Protein AF-X6F6E2-F1 (afdb_monomer)

Mean predicted aligned error: 8.82 Å

pLDDT: mean 72.0, std 16.29, range [32.31, 88.19]

Sequence (76 aa):
MNLQTTTAISSVAEARAAMNGEWKNKNLHSYRQALRLLEEAQAGTCRQSVAFAAFVKAARDQDMVGQISRVRRSSA

Secondary structure (DSSP, 8-state):
----------SHHHHHHHHHS--S-TT-HHHHHHHHHHHHHHTTSS-HHHHHHHHHHHHHHTT-GGGSTT------

Radius of gyration: 12.0 Å; Cα contacts (8 Å, |Δi|>4): 77; chains: 1; bounding box: 34×25×27 Å

Structure (mmCIF, N/CA/C/O backbone):
data_AF-X6F6E2-F1
#
_entry.id   AF-X6F6E2-F1
#
loop_
_atom_site.group_PDB
_atom_site.id
_atom_site.type_symbol
_atom_site.label_atom_id
_atom_site.label_alt_id
_atom_site.label_comp_id
_atom_site.label_asym_id
_atom_site.label_entity_id
_atom_site.label_seq_id
_atom_site.pdbx_PDB_ins_code
_atom_site.Cartn_x
_atom_site.Cartn_y
_atom_site.Cartn_z
_atom_site.occupancy
_atom_site.B_iso_or_equiv
_atom_site.auth_seq_id
_atom_site.auth_comp_id
_atom_site.auth_asym_id
_atom_site.auth_atom_id
_atom_site.pdbx_PDB_model_num
ATOM 1 N N . MET A 1 1 ? 27.324 -10.922 -3.165 1.00 32.31 1 MET A N 1
ATOM 2 C CA . MET A 1 1 ? 26.398 -11.172 -2.040 1.00 32.31 1 MET A CA 1
ATOM 3 C C . MET A 1 1 ? 25.034 -10.625 -2.449 1.00 32.31 1 MET A C 1
ATOM 5 O O . MET A 1 1 ? 24.786 -9.445 -2.265 1.00 32.31 1 MET A O 1
ATOM 9 N N . ASN A 1 2 ? 24.196 -11.435 -3.103 1.00 36.28 2 ASN A N 1
ATOM 10 C CA . ASN A 1 2 ? 22.859 -11.005 -3.528 1.00 36.28 2 ASN A CA 1
ATOM 11 C C . ASN A 1 2 ? 21.889 -11.257 -2.376 1.00 36.28 2 ASN A C 1
ATOM 13 O O . ASN A 1 2 ? 21.305 -12.332 -2.262 1.00 36.28 2 ASN A O 1
ATOM 17 N N . LEU A 1 3 ? 21.799 -10.278 -1.477 1.00 36.50 3 LEU A N 1
ATOM 18 C CA . LEU A 1 3 ? 20.797 -10.244 -0.423 1.00 36.50 3 LEU A CA 1
ATOM 19 C C . LEU A 1 3 ? 19.429 -10.138 -1.100 1.00 36.50 3 LEU A C 1
ATOM 21 O O . LEU A 1 3 ? 19.031 -9.071 -1.556 1.00 36.50 3 LEU A O 1
ATOM 25 N N . GLN A 1 4 ? 18.715 -11.257 -1.196 1.00 40.75 4 GLN A N 1
ATOM 26 C CA . GLN A 1 4 ? 17.272 -11.244 -1.398 1.00 40.75 4 GLN A CA 1
ATOM 27 C C . GLN A 1 4 ? 16.672 -10.538 -0.177 1.00 40.75 4 GLN A C 1
ATOM 29 O O . GLN A 1 4 ? 16.410 -11.176 0.844 1.00 40.75 4 GLN A O 1
ATOM 34 N N . THR A 1 5 ? 16.542 -9.209 -0.256 1.00 44.78 5 THR A N 1
ATOM 35 C CA . THR A 1 5 ? 15.971 -8.318 0.762 1.00 44.78 5 THR A CA 1
ATOM 36 C C . THR A 1 5 ? 14.498 -8.660 0.944 1.00 44.78 5 THR A C 1
ATOM 38 O O . THR A 1 5 ? 13.605 -7.979 0.450 1.00 44.78 5 THR A O 1
ATOM 41 N N . THR A 1 6 ? 14.245 -9.785 1.602 1.00 51.88 6 THR A N 1
ATOM 42 C CA . THR A 1 6 ? 12.913 -10.250 1.955 1.00 51.88 6 THR A CA 1
ATOM 43 C C . THR A 1 6 ? 12.496 -9.438 3.169 1.00 51.88 6 THR A C 1
ATOM 45 O O . THR A 1 6 ? 12.771 -9.818 4.307 1.00 51.88 6 THR A O 1
ATOM 48 N N . THR A 1 7 ? 11.906 -8.267 2.942 1.00 57.19 7 THR A N 1
ATOM 49 C CA . THR A 1 7 ? 11.377 -7.428 4.017 1.00 57.19 7 THR A CA 1
ATOM 50 C C . THR A 1 7 ? 10.157 -8.127 4.606 1.00 57.19 7 THR A C 1
ATOM 52 O O . THR A 1 7 ? 9.073 -8.155 4.024 1.00 57.19 7 THR A O 1
ATOM 55 N N . ALA A 1 8 ? 10.343 -8.764 5.763 1.00 58.72 8 ALA A N 1
ATOM 56 C CA . ALA A 1 8 ? 9.258 -9.339 6.544 1.00 58.72 8 ALA A CA 1
ATOM 57 C C . ALA A 1 8 ? 8.474 -8.205 7.217 1.00 58.72 8 ALA A C 1
ATOM 59 O O . ALA A 1 8 ? 8.698 -7.888 8.379 1.00 58.72 8 ALA A O 1
ATOM 60 N N . ILE A 1 9 ? 7.572 -7.590 6.457 1.00 66.88 9 ILE A N 1
ATOM 61 C CA . ILE A 1 9 ? 6.743 -6.484 6.920 1.00 66.88 9 ILE A CA 1
ATOM 62 C C . ILE A 1 9 ? 5.814 -6.977 8.035 1.00 66.88 9 ILE A C 1
ATOM 64 O O . ILE A 1 9 ? 4.859 -7.712 7.774 1.00 66.88 9 ILE A O 1
ATOM 68 N N . SER A 1 10 ? 6.083 -6.565 9.273 1.00 69.56 10 SER A N 1
ATOM 69 C CA . SER A 1 10 ? 5.260 -6.927 10.436 1.00 69.56 10 SER A CA 1
ATOM 70 C C . SER A 1 10 ? 4.358 -5.779 10.893 1.00 69.56 10 SER A C 1
ATOM 72 O O . SER A 1 10 ? 3.511 -5.966 11.761 1.00 69.56 10 SER A O 1
ATOM 74 N N . SER A 1 11 ? 4.523 -4.586 10.314 1.00 75.19 11 SER A N 1
ATOM 75 C CA . SER A 1 11 ? 3.768 -3.379 10.661 1.00 75.19 11 SER A CA 1
ATOM 76 C C . SER A 1 11 ? 3.478 -2.500 9.443 1.00 75.19 11 SER A C 1
ATOM 78 O O . SER A 1 11 ? 4.221 -2.496 8.463 1.00 75.19 11 SER A O 1
ATOM 80 N N . VAL A 1 12 ? 2.420 -1.689 9.532 1.00 80.81 12 VAL A N 1
ATOM 81 C CA . VAL A 1 12 ? 2.041 -0.706 8.497 1.00 80.81 12 VAL A CA 1
ATOM 82 C C . VAL A 1 12 ? 3.168 0.298 8.223 1.00 80.81 12 VAL A C 1
ATOM 84 O O . VAL A 1 12 ? 3.424 0.626 7.069 1.00 80.81 12 VAL A O 1
ATOM 87 N N . ALA A 1 13 ? 3.892 0.729 9.260 1.00 80.94 13 ALA A N 1
ATOM 88 C CA . ALA A 1 13 ? 5.038 1.627 9.114 1.00 80.94 13 ALA A CA 1
ATOM 89 C C . ALA A 1 13 ? 6.157 1.014 8.250 1.00 80.94 13 ALA A C 1
ATOM 91 O O . ALA A 1 13 ? 6.704 1.686 7.376 1.00 80.94 13 ALA A O 1
ATOM 92 N N . GLU A 1 14 ? 6.453 -0.279 8.432 1.00 78.75 14 GLU A N 1
ATOM 93 C CA . GLU A 1 14 ? 7.407 -1.000 7.583 1.00 78.75 14 GLU A CA 1
ATOM 94 C C . GLU A 1 14 ? 6.886 -1.139 6.150 1.00 78.75 14 GLU A C 1
ATOM 96 O O . GLU A 1 14 ? 7.642 -0.937 5.204 1.00 78.75 14 GLU A O 1
ATOM 101 N N . ALA A 1 15 ? 5.591 -1.425 5.969 1.00 79.50 15 ALA A N 1
ATOM 102 C CA . ALA A 1 15 ? 4.970 -1.520 4.646 1.00 79.50 15 ALA A CA 1
ATOM 103 C C . ALA A 1 15 ? 5.093 -0.192 3.886 1.00 79.50 15 ALA A C 1
ATOM 105 O O . ALA A 1 15 ? 5.414 -0.165 2.699 1.00 79.50 15 ALA A O 1
ATOM 106 N N . ARG A 1 16 ? 4.885 0.924 4.593 1.00 82.62 16 ARG A N 1
ATOM 107 C CA . ARG A 1 16 ? 5.018 2.285 4.070 1.00 82.62 16 ARG A CA 1
ATOM 108 C C . ARG A 1 16 ? 6.469 2.617 3.734 1.00 82.62 16 ARG A C 1
ATOM 110 O O . ARG A 1 16 ? 6.731 3.185 2.676 1.00 82.62 16 ARG A O 1
ATOM 117 N N . ALA A 1 17 ? 7.419 2.231 4.584 1.00 81.31 17 ALA A N 1
ATOM 118 C CA . ALA A 1 17 ? 8.844 2.370 4.288 1.00 81.31 17 ALA A CA 1
ATOM 119 C C . ALA A 1 17 ? 9.245 1.551 3.048 1.00 81.31 17 ALA A C 1
ATOM 121 O O . ALA A 1 17 ? 9.923 2.069 2.163 1.00 81.31 17 ALA A O 1
ATOM 122 N N . ALA A 1 18 ? 8.744 0.319 2.926 1.00 78.19 18 ALA A N 1
ATOM 123 C CA . ALA A 1 18 ? 8.951 -0.520 1.753 1.00 78.19 18 ALA A CA 1
ATOM 124 C C . ALA A 1 18 ? 8.322 0.087 0.493 1.00 78.19 18 ALA A C 1
ATOM 126 O O . ALA A 1 18 ? 8.940 0.029 -0.567 1.00 78.19 18 ALA A O 1
ATOM 127 N N . MET A 1 19 ? 7.146 0.724 0.596 1.00 76.56 19 MET A N 1
ATOM 128 C CA . MET A 1 19 ? 6.546 1.503 -0.496 1.00 76.56 19 MET A CA 1
ATOM 129 C C . MET A 1 19 ? 7.425 2.663 -0.952 1.00 76.56 19 MET A C 1
ATOM 131 O O . MET A 1 19 ? 7.514 2.923 -2.149 1.00 76.56 19 MET A O 1
ATOM 135 N N . ASN A 1 20 ? 8.099 3.340 -0.025 1.00 76.81 20 ASN A N 1
ATOM 136 C CA . ASN A 1 20 ? 8.982 4.457 -0.354 1.00 76.81 20 ASN A CA 1
ATOM 137 C C . ASN A 1 20 ? 10.316 4.008 -0.987 1.00 76.81 20 ASN A C 1
ATOM 139 O O . ASN A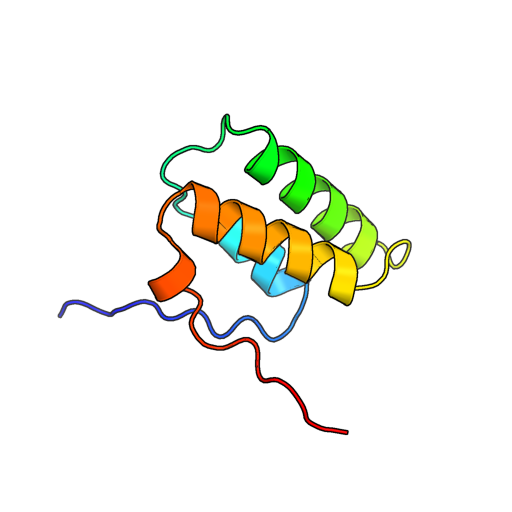 1 20 ? 11.006 4.808 -1.617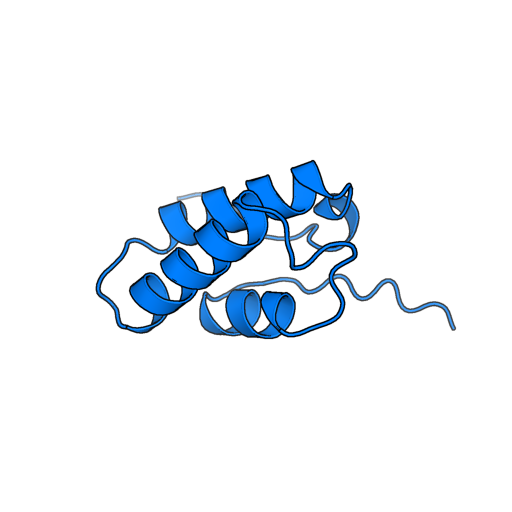 1.00 76.81 20 ASN A O 1
ATOM 143 N N . GLY A 1 21 ? 10.657 2.723 -0.859 1.00 73.50 21 GLY A N 1
ATOM 144 C CA . GLY A 1 21 ? 11.841 2.115 -1.459 1.00 73.50 21 GLY A CA 1
ATOM 145 C C . GLY A 1 21 ? 11.763 1.951 -2.982 1.00 73.50 21 GLY A C 1
ATOM 146 O O . GLY A 1 21 ? 11.152 2.742 -3.713 1.00 73.50 21 GLY A O 1
ATOM 147 N N . GLU A 1 22 ? 12.422 0.912 -3.484 1.00 68.56 22 GLU A N 1
ATOM 148 C CA . GLU A 1 22 ? 12.523 0.643 -4.916 1.00 68.56 22 GLU A CA 1
ATOM 149 C C . GLU A 1 22 ? 11.294 -0.135 -5.409 1.00 68.56 22 GLU A C 1
ATOM 151 O O . GLU A 1 22 ? 11.115 -1.308 -5.095 1.00 68.56 22 GLU A O 1
ATOM 156 N N . TRP A 1 23 ? 10.425 0.549 -6.159 1.00 76.81 23 TRP A N 1
ATOM 157 C CA . TRP A 1 23 ? 9.265 -0.030 -6.845 1.00 76.81 23 TRP A CA 1
ATOM 158 C C . TRP A 1 23 ? 9.428 0.165 -8.340 1.00 76.81 23 TRP A C 1
ATOM 160 O O . TRP A 1 23 ? 9.750 1.273 -8.773 1.00 76.81 23 TRP A O 1
ATOM 170 N N . LYS A 1 24 ? 9.156 -0.888 -9.121 1.00 72.00 24 LYS A N 1
ATOM 171 C CA . LYS A 1 24 ? 9.323 -0.878 -10.583 1.00 72.00 24 LYS A CA 1
ATOM 172 C C . LYS A 1 24 ? 8.506 0.230 -11.254 1.00 72.00 24 LYS A C 1
ATOM 174 O O . LYS A 1 24 ? 8.989 0.875 -12.173 1.00 72.00 24 LYS A O 1
ATOM 179 N N . ASN A 1 25 ? 7.273 0.454 -10.801 1.00 77.50 25 ASN A N 1
ATOM 180 C CA . ASN A 1 25 ? 6.353 1.435 -11.368 1.00 77.50 25 ASN A CA 1
ATOM 181 C C . ASN A 1 25 ? 5.532 2.146 -10.284 1.00 77.50 25 ASN A C 1
ATOM 183 O O . ASN A 1 25 ? 4.444 1.717 -9.896 1.00 77.50 25 ASN A O 1
ATOM 187 N N . LYS A 1 26 ? 6.022 3.305 -9.836 1.00 78.50 26 LYS A N 1
ATOM 188 C CA . LYS A 1 26 ? 5.340 4.162 -8.844 1.00 78.50 26 LYS A CA 1
ATOM 189 C C . LYS A 1 26 ? 4.115 4.907 -9.402 1.00 78.50 26 LYS A C 1
ATOM 191 O O . LYS A 1 26 ? 3.328 5.461 -8.642 1.00 78.50 26 LYS A O 1
ATOM 196 N N . ASN A 1 27 ? 3.919 4.893 -10.722 1.00 77.25 27 ASN A N 1
ATOM 197 C CA . ASN A 1 27 ? 2.786 5.551 -11.385 1.00 77.25 27 ASN A CA 1
ATOM 198 C C . ASN A 1 27 ? 1.516 4.694 -11.459 1.00 77.25 27 ASN A C 1
ATOM 200 O O . ASN A 1 27 ? 0.470 5.189 -11.878 1.00 77.25 27 ASN A O 1
ATOM 204 N N . LEU A 1 28 ? 1.574 3.424 -11.051 1.00 82.12 28 LEU A N 1
ATOM 205 C CA . LEU A 1 28 ? 0.398 2.564 -11.078 1.00 82.12 28 LEU A CA 1
ATOM 206 C C . LEU A 1 28 ? -0.660 3.041 -10.084 1.00 82.12 28 LEU A C 1
ATOM 208 O O . LEU A 1 28 ? -0.366 3.391 -8.938 1.00 82.12 28 LEU A O 1
ATOM 212 N N . HIS A 1 29 ? -1.919 2.978 -10.512 1.00 83.88 29 HIS A N 1
ATOM 213 C CA . HIS A 1 29 ? -3.054 3.301 -9.653 1.00 83.88 29 HIS A CA 1
ATOM 214 C C . HIS A 1 29 ? -3.059 2.419 -8.394 1.00 83.88 29 HIS A C 1
ATOM 216 O O . HIS A 1 29 ? -3.237 2.918 -7.286 1.00 83.88 29 HIS A O 1
ATOM 222 N N . SER A 1 30 ? -2.738 1.130 -8.551 1.00 83.56 30 SER A N 1
ATOM 223 C CA . SER A 1 30 ? -2.583 0.160 -7.461 1.00 83.56 30 SER A CA 1
ATOM 224 C C . SER A 1 30 ? -1.550 0.599 -6.413 1.00 83.56 30 SER A C 1
ATOM 226 O O . SER A 1 30 ? -1.792 0.442 -5.218 1.00 83.56 30 SER A O 1
ATOM 228 N N . TYR A 1 31 ? -0.429 1.194 -6.840 1.00 85.19 31 TYR A N 1
ATOM 229 C CA . TYR A 1 31 ? 0.614 1.691 -5.937 1.00 85.19 31 TYR A CA 1
ATOM 230 C C . TYR A 1 31 ? 0.134 2.911 -5.143 1.00 85.19 31 TYR A C 1
ATOM 232 O O . TYR A 1 31 ? 0.216 2.918 -3.917 1.00 85.19 31 TYR A O 1
ATOM 240 N N . ARG A 1 32 ? -0.445 3.911 -5.821 1.00 87.69 32 ARG A N 1
ATOM 241 C CA . ARG A 1 32 ? -0.977 5.121 -5.166 1.00 87.69 32 AR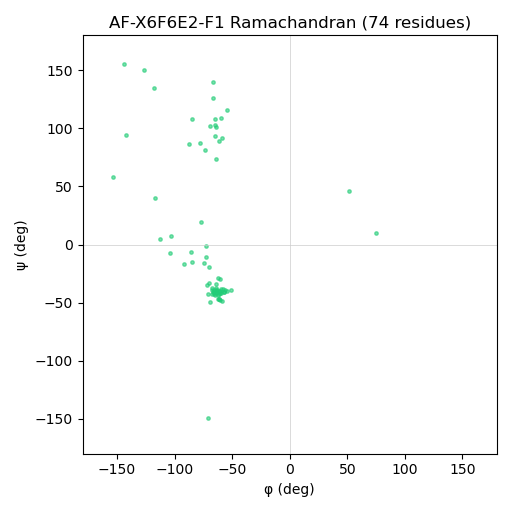G A CA 1
ATOM 242 C C . ARG A 1 32 ? -2.091 4.792 -4.171 1.00 87.69 32 ARG A C 1
ATOM 244 O O . ARG A 1 32 ? -2.128 5.361 -3.083 1.00 87.69 32 ARG A O 1
ATOM 251 N N . GLN A 1 33 ? -2.967 3.854 -4.531 1.00 88.06 33 GLN A N 1
ATOM 252 C CA . GLN A 1 33 ? -4.048 3.375 -3.670 1.00 88.06 33 GLN A CA 1
ATOM 253 C C . GLN A 1 33 ? -3.499 2.727 -2.394 1.00 88.06 33 GLN A C 1
ATOM 255 O O . GLN A 1 33 ? -3.963 3.016 -1.293 1.00 88.06 33 GLN A O 1
ATOM 260 N N . ALA A 1 34 ? -2.501 1.855 -2.535 1.00 87.12 34 ALA A N 1
ATOM 261 C CA . ALA A 1 34 ? -1.893 1.176 -1.403 1.00 87.12 34 ALA A CA 1
ATOM 262 C C . ALA A 1 34 ? -1.111 2.139 -0.498 1.00 87.12 34 ALA A C 1
ATOM 264 O O . ALA A 1 34 ? -1.202 2.017 0.719 1.00 87.12 34 ALA A O 1
ATOM 265 N N . LEU A 1 35 ? -0.425 3.133 -1.070 1.00 86.94 35 LEU A N 1
ATOM 266 C CA . LEU A 1 35 ? 0.286 4.160 -0.310 1.00 86.94 35 LEU A CA 1
ATOM 267 C C . LEU A 1 35 ? -0.689 4.978 0.547 1.00 86.94 35 LEU A C 1
ATOM 269 O O . LEU A 1 35 ? -0.484 5.105 1.751 1.00 86.94 35 LEU A O 1
ATOM 273 N N . ARG A 1 36 ? -1.809 5.413 -0.041 1.00 88.19 36 ARG A N 1
ATOM 274 C CA . ARG A 1 36 ? -2.871 6.127 0.678 1.00 88.19 36 ARG A CA 1
ATOM 275 C C . ARG A 1 36 ? -3.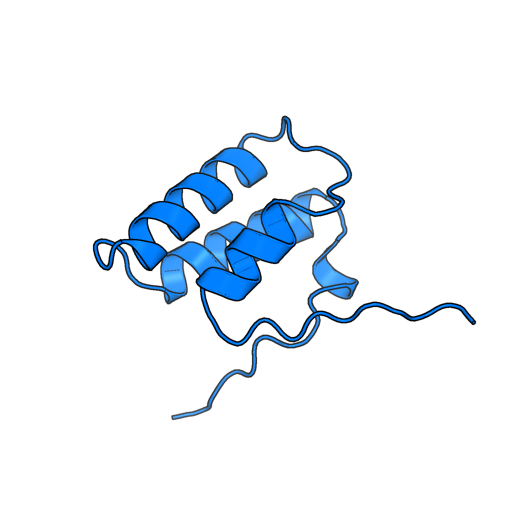452 5.297 1.827 1.00 88.19 36 ARG A C 1
ATOM 277 O O . ARG 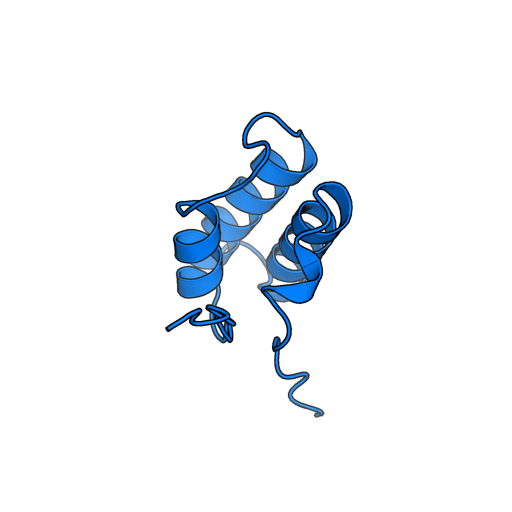A 1 36 ? -3.532 5.780 2.951 1.00 88.19 36 ARG A O 1
ATOM 284 N N . LEU A 1 37 ? -3.793 4.033 1.569 1.00 88.12 37 LEU A N 1
ATOM 285 C CA . LEU A 1 37 ? -4.347 3.146 2.597 1.00 88.12 37 LEU A CA 1
ATOM 286 C C . LEU A 1 37 ? -3.354 2.865 3.730 1.00 88.12 37 LEU A C 1
ATOM 288 O O . LEU A 1 37 ? -3.768 2.715 4.877 1.00 88.12 37 LEU A O 1
ATOM 292 N N . LEU A 1 38 ? -2.056 2.789 3.426 1.00 85.88 38 LEU A N 1
ATOM 293 C CA . LEU A 1 38 ? -1.010 2.653 4.436 1.00 85.88 38 LEU A CA 1
ATOM 294 C C . LEU A 1 38 ? -0.881 3.911 5.296 1.00 85.88 38 LEU A C 1
ATOM 296 O O . LEU A 1 38 ? -0.721 3.785 6.505 1.00 85.88 38 LEU A O 1
ATOM 300 N N . GLU A 1 39 ? -0.995 5.104 4.714 1.00 87.31 39 GLU A N 1
ATOM 301 C CA . GLU A 1 39 ? -0.997 6.359 5.474 1.00 87.31 39 GLU A CA 1
ATOM 302 C C . GLU A 1 39 ? -2.226 6.472 6.387 1.00 87.31 39 GLU A C 1
ATOM 304 O O . GLU A 1 39 ? -2.078 6.783 7.567 1.00 87.31 39 GLU A O 1
ATOM 309 N N . GLU A 1 40 ? -3.418 6.118 5.898 1.00 86.06 40 GLU A N 1
ATOM 310 C CA . GLU A 1 40 ? -4.644 6.075 6.712 1.00 86.06 40 GLU A CA 1
ATOM 311 C C . GLU A 1 40 ? -4.561 5.015 7.823 1.00 86.06 40 GLU A C 1
ATOM 313 O O . GLU A 1 40 ? -4.992 5.235 8.956 1.00 86.06 40 GLU A O 1
ATOM 318 N N . ALA A 1 41 ? -3.969 3.852 7.537 1.00 86.06 41 ALA A N 1
ATOM 319 C CA . ALA A 1 41 ? -3.763 2.818 8.546 1.00 86.06 41 ALA A CA 1
ATOM 320 C C . ALA A 1 41 ? -2.701 3.228 9.582 1.00 86.06 41 ALA A C 1
ATOM 322 O O . ALA A 1 41 ? -2.836 2.889 10.756 1.00 86.06 41 ALA A O 1
ATOM 323 N N . GLN A 1 42 ? -1.677 3.988 9.180 1.00 82.81 42 GLN A N 1
ATOM 324 C CA . GLN A 1 42 ? -0.662 4.529 10.086 1.00 82.81 42 GLN A CA 1
ATOM 325 C C . GLN A 1 42 ? -1.231 5.651 10.965 1.00 82.81 42 GLN A C 1
ATOM 327 O O . GLN A 1 42 ? -0.878 5.744 12.137 1.00 82.81 42 GLN A O 1
ATOM 332 N N . ALA A 1 43 ? -2.151 6.456 10.430 1.00 83.62 43 ALA A N 1
ATOM 333 C CA . ALA A 1 43 ? -2.909 7.456 11.178 1.00 83.62 43 ALA A CA 1
ATOM 334 C C . ALA A 1 43 ? -3.980 6.845 12.108 1.00 83.62 43 ALA A C 1
ATOM 336 O O . ALA A 1 43 ? -4.682 7.579 12.800 1.00 83.62 43 ALA A O 1
ATOM 337 N N . GLY A 1 44 ? -4.135 5.514 12.122 1.00 82.19 44 GLY A N 1
ATOM 338 C CA . GLY A 1 44 ? -5.111 4.808 12.959 1.00 82.19 44 GLY A CA 1
ATOM 339 C C . GLY A 1 44 ? -6.560 4.923 12.474 1.00 82.19 44 GLY A C 1
ATOM 340 O O . GLY A 1 44 ? -7.475 4.519 13.185 1.00 82.19 44 GLY A O 1
ATOM 341 N N . THR A 1 45 ? -6.783 5.452 11.270 1.00 79.25 45 THR A N 1
ATOM 342 C CA . THR A 1 45 ? -8.114 5.674 10.681 1.00 79.25 45 THR A CA 1
ATOM 343 C C . THR A 1 45 ? -8.593 4.496 9.828 1.00 79.25 45 THR A C 1
ATOM 345 O O . THR A 1 45 ? -9.788 4.373 9.573 1.00 79.25 45 THR A O 1
ATOM 348 N N . CYS A 1 46 ? -7.694 3.594 9.414 1.00 77.69 46 CYS A N 1
ATOM 349 C CA . CYS A 1 46 ? -8.010 2.438 8.568 1.00 77.69 46 CYS A CA 1
ATOM 350 C C . CYS A 1 46 ? -7.531 1.103 9.174 1.00 77.69 46 CYS A C 1
ATOM 352 O O . CYS A 1 46 ? -6.521 1.033 9.877 1.00 77.69 46 CYS A O 1
ATOM 354 N N . ARG A 1 47 ? -8.242 -0.001 8.881 1.00 80.88 47 ARG A N 1
ATOM 355 C CA . ARG A 1 47 ? -7.826 -1.360 9.281 1.00 80.88 47 ARG A CA 1
ATOM 356 C C . ARG A 1 47 ? -6.554 -1.755 8.536 1.00 80.88 47 ARG A C 1
ATOM 358 O O . ARG A 1 47 ? -6.544 -1.824 7.309 1.00 80.88 47 ARG A O 1
ATOM 365 N N . GLN A 1 48 ? -5.535 -2.164 9.292 1.00 78.69 48 GLN A N 1
ATOM 366 C CA . GLN A 1 48 ? -4.248 -2.628 8.757 1.00 78.69 48 GLN A CA 1
ATOM 367 C C . GLN A 1 48 ? -4.421 -3.708 7.674 1.00 78.69 48 GLN A C 1
ATOM 369 O O . GLN A 1 48 ? -3.760 -3.662 6.643 1.00 78.69 48 GLN A O 1
ATOM 374 N N . SER A 1 49 ? -5.375 -4.631 7.853 1.00 82.31 49 SER A N 1
ATOM 375 C CA . SER A 1 49 ? -5.708 -5.675 6.869 1.00 82.31 49 SER A CA 1
ATOM 376 C C . SER A 1 49 ? -6.037 -5.1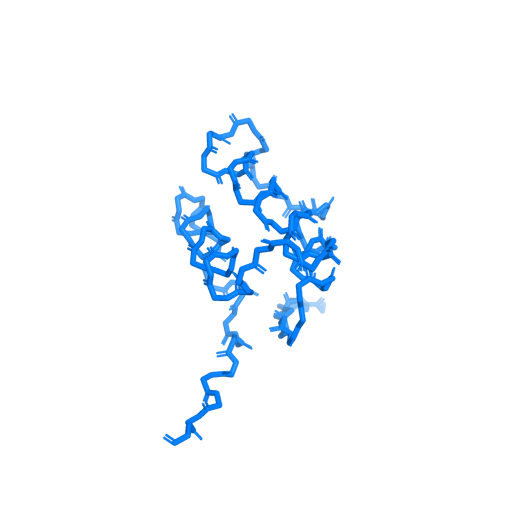27 5.472 1.00 82.31 49 SER A C 1
ATOM 378 O O . SER A 1 49 ? -5.598 -5.712 4.483 1.00 82.31 49 SER A O 1
ATOM 380 N N . VAL A 1 50 ? -6.762 -4.008 5.373 1.00 83.94 50 VAL A N 1
ATOM 381 C CA . VAL A 1 50 ? -7.139 -3.401 4.084 1.00 83.94 50 VAL A CA 1
ATOM 382 C C . VAL A 1 50 ? -5.913 -2.794 3.406 1.00 83.94 50 VAL A C 1
ATOM 384 O O . VAL A 1 50 ? -5.698 -2.997 2.211 1.00 83.94 50 VAL A O 1
ATOM 387 N N . ALA A 1 51 ? -5.066 -2.117 4.181 1.00 84.19 51 ALA A N 1
ATOM 388 C CA . ALA A 1 51 ? -3.825 -1.546 3.676 1.00 84.19 51 ALA A CA 1
ATOM 389 C C . ALA A 1 51 ? -2.850 -2.631 3.186 1.00 84.19 51 ALA A C 1
ATOM 391 O O . ALA A 1 51 ? -2.298 -2.519 2.091 1.00 84.19 51 ALA A O 1
ATOM 392 N N . PHE A 1 52 ? -2.722 -3.739 3.927 1.00 81.19 52 PHE A N 1
ATOM 393 C CA . PHE A 1 52 ? -1.938 -4.901 3.501 1.00 81.19 52 PHE A CA 1
ATOM 394 C C . PHE A 1 52 ? -2.501 -5.563 2.239 1.00 81.19 52 PHE A C 1
ATOM 396 O O . PHE A 1 52 ? -1.732 -5.929 1.351 1.00 81.19 52 PHE A O 1
ATOM 403 N N . ALA A 1 53 ? -3.823 -5.690 2.111 1.00 84.56 53 ALA A N 1
ATOM 404 C CA . ALA A 1 53 ? -4.438 -6.254 0.911 1.00 84.56 53 ALA A CA 1
ATOM 405 C C . ALA A 1 53 ? -4.139 -5.408 -0.339 1.00 84.56 53 ALA A C 1
ATOM 407 O O . ALA A 1 53 ? -3.777 -5.952 -1.385 1.00 84.56 53 ALA A O 1
ATOM 408 N N . ALA A 1 54 ? -4.228 -4.079 -0.226 1.00 86.31 54 ALA A N 1
ATOM 409 C CA . ALA A 1 54 ? -3.875 -3.171 -1.314 1.00 86.31 54 ALA A CA 1
ATOM 410 C C . ALA A 1 54 ? -2.379 -3.230 -1.652 1.00 86.31 54 ALA A C 1
ATOM 412 O O . ALA A 1 54 ? -2.016 -3.275 -2.826 1.00 86.31 54 ALA A O 1
ATOM 413 N N . PHE A 1 55 ? -1.519 -3.305 -0.636 1.00 82.69 55 PHE A N 1
ATOM 414 C CA . PHE A 1 55 ? -0.077 -3.446 -0.806 1.00 82.69 55 PHE A CA 1
ATOM 415 C C . PHE A 1 55 ? 0.302 -4.743 -1.536 1.00 82.69 55 PHE A C 1
ATOM 417 O O . PHE A 1 55 ? 1.049 -4.708 -2.512 1.00 82.69 55 PHE A O 1
ATOM 424 N N . VAL A 1 56 ? -0.272 -5.884 -1.137 1.00 81.88 56 VAL A N 1
ATOM 425 C CA . VAL A 1 56 ? -0.064 -7.170 -1.822 1.00 81.88 56 VAL A CA 1
ATOM 426 C C . VAL A 1 56 ? -0.597 -7.115 -3.251 1.00 81.88 56 VAL A C 1
ATOM 428 O O . VAL A 1 56 ? 0.050 -7.629 -4.160 1.00 81.88 56 VAL A O 1
ATOM 431 N N . LYS A 1 57 ? -1.746 -6.467 -3.484 1.00 84.25 57 LYS A N 1
ATOM 432 C CA . LYS A 1 57 ? -2.283 -6.273 -4.837 1.00 84.25 57 LYS A CA 1
ATOM 433 C C . LYS A 1 57 ? -1.315 -5.472 -5.709 1.00 84.25 57 LYS A C 1
ATOM 435 O O . LYS A 1 57 ? -1.014 -5.916 -6.809 1.00 84.25 57 LYS A O 1
ATOM 440 N N . ALA A 1 58 ? -0.783 -4.356 -5.20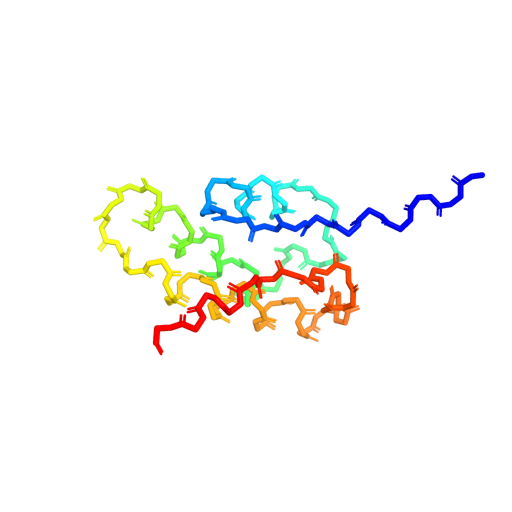8 1.00 84.75 58 ALA A N 1
ATOM 441 C CA . ALA A 1 58 ? 0.212 -3.552 -5.915 1.00 84.75 58 ALA A CA 1
ATOM 442 C C . ALA A 1 58 ? 1.500 -4.341 -6.198 1.00 84.75 58 ALA A C 1
ATOM 444 O O . ALA A 1 58 ? 2.051 -4.247 -7.292 1.00 84.75 58 ALA A O 1
ATOM 445 N N . ALA A 1 59 ? 1.951 -5.154 -5.239 1.00 81.62 59 ALA A N 1
ATOM 446 C C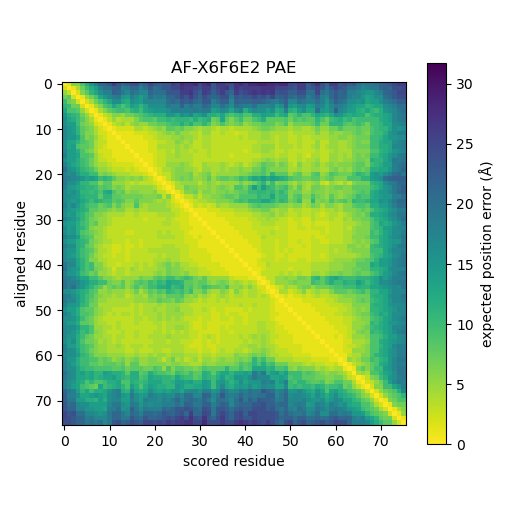A . ALA A 1 59 ? 3.109 -6.018 -5.423 1.00 81.62 59 ALA A CA 1
ATOM 447 C C . ALA A 1 59 ? 2.859 -7.101 -6.483 1.00 81.62 59 ALA A C 1
ATOM 449 O O . ALA A 1 59 ? 3.746 -7.383 -7.277 1.00 81.62 59 ALA A O 1
ATOM 450 N N . ARG A 1 60 ? 1.659 -7.694 -6.547 1.00 82.69 60 ARG A N 1
ATOM 451 C CA . ARG A 1 60 ? 1.295 -8.659 -7.603 1.00 82.69 60 ARG A CA 1
ATOM 452 C C . ARG A 1 60 ? 1.242 -8.007 -8.981 1.00 82.69 60 ARG A C 1
ATOM 454 O O . ARG A 1 60 ? 1.750 -8.585 -9.929 1.00 82.69 60 ARG A O 1
ATOM 461 N N . ASP A 1 61 ? 0.672 -6.810 -9.068 1.00 83.81 61 ASP A N 1
ATOM 462 C CA . ASP A 1 61 ? 0.539 -6.041 -10.313 1.00 83.81 61 ASP A CA 1
ATOM 463 C C . ASP A 1 61 ? 1.904 -5.715 -10.950 1.00 83.81 61 ASP A C 1
ATOM 465 O O . ASP A 1 61 ? 2.028 -5.619 -12.165 1.00 83.81 61 ASP A O 1
ATOM 469 N N . GLN A 1 62 ? 2.947 -5.586 -10.122 1.00 76.50 62 GLN A N 1
ATOM 470 C CA . GLN A 1 62 ? 4.321 -5.291 -10.550 1.00 76.50 62 GLN A CA 1
ATOM 471 C C . GLN A 1 62 ? 5.251 -6.512 -10.540 1.00 76.50 62 GLN A C 1
ATOM 473 O O . GLN A 1 62 ? 6.466 -6.367 -10.718 1.00 76.50 62 GLN A O 1
ATOM 478 N N . ASP A 1 63 ? 4.705 -7.708 -10.306 1.00 77.25 63 ASP A N 1
ATOM 479 C CA . ASP A 1 63 ? 5.475 -8.945 -10.152 1.00 77.25 63 ASP A CA 1
ATOM 480 C C . ASP A 1 63 ? 6.612 -8.799 -9.112 1.00 77.25 63 ASP A C 1
ATOM 482 O O . ASP A 1 63 ? 7.781 -9.103 -9.335 1.00 77.25 63 ASP A O 1
ATOM 486 N N . MET A 1 64 ? 6.268 -8.206 -7.969 1.00 70.81 64 MET A N 1
ATOM 487 C CA . MET A 1 64 ? 7.130 -7.967 -6.805 1.00 70.81 64 MET A CA 1
ATOM 488 C C . MET A 1 64 ? 6.701 -8.795 -5.584 1.00 70.81 64 MET A C 1
ATOM 490 O O . MET A 1 64 ? 7.275 -8.663 -4.504 1.00 70.81 64 MET A O 1
ATOM 494 N N . VAL A 1 65 ? 5.702 -9.677 -5.727 1.00 63.69 65 VAL A N 1
ATOM 495 C CA . VAL A 1 65 ? 5.158 -10.467 -4.606 1.00 63.69 65 VAL A CA 1
ATOM 496 C C . VAL A 1 65 ? 6.199 -11.403 -3.975 1.00 63.69 65 VAL A C 1
ATOM 498 O O . VAL A 1 65 ? 6.136 -11.652 -2.775 1.00 63.69 65 VAL A O 1
ATOM 501 N N . GLY A 1 66 ? 7.187 -11.866 -4.751 1.00 57.28 66 GLY A N 1
ATOM 502 C CA . GLY A 1 66 ? 8.268 -12.735 -4.266 1.00 57.28 66 GLY A CA 1
ATOM 503 C C . GLY A 1 66 ? 9.271 -12.042 -3.334 1.00 57.28 66 GLY A C 1
ATOM 504 O O . GLY A 1 66 ? 9.949 -12.710 -2.555 1.00 57.28 66 GLY A O 1
ATOM 505 N N . GLN A 1 67 ? 9.337 -10.708 -3.351 1.00 57.12 67 GLN A N 1
ATOM 506 C CA . GLN A 1 67 ? 10.229 -9.935 -2.480 1.00 57.12 67 GLN A CA 1
ATOM 507 C C . GLN A 1 67 ? 9.609 -9.676 -1.094 1.00 57.12 67 GLN A C 1
ATOM 509 O O . GLN A 1 67 ? 10.310 -9.354 -0.140 1.00 57.12 67 GLN A O 1
ATOM 514 N N . ILE A 1 68 ? 8.295 -9.876 -0.953 1.00 61.72 68 ILE A N 1
ATOM 515 C CA . ILE A 1 68 ? 7.513 -9.516 0.239 1.00 61.72 68 ILE A CA 1
ATOM 516 C C . ILE A 1 68 ? 6.923 -10.778 0.889 1.00 61.72 68 ILE A C 1
ATOM 518 O O . ILE A 1 68 ? 5.774 -10.834 1.330 1.00 61.72 68 ILE A O 1
ATOM 522 N N . SER A 1 69 ? 7.724 -11.839 0.921 1.00 48.88 69 SER A N 1
ATOM 523 C CA . SER A 1 69 ? 7.276 -13.215 1.166 1.00 48.88 69 SER A CA 1
ATOM 524 C C . SER A 1 69 ? 6.972 -13.563 2.628 1.00 48.88 69 SER A C 1
ATOM 526 O O . SER A 1 69 ? 6.951 -14.741 2.985 1.00 48.88 69 SER A O 1
ATOM 528 N N . ARG A 1 70 ? 6.732 -12.591 3.520 1.00 47.19 70 ARG A N 1
ATOM 529 C CA . ARG A 1 70 ? 6.435 -12.933 4.921 1.00 47.19 70 ARG A CA 1
ATOM 530 C C . ARG A 1 70 ? 5.588 -11.921 5.689 1.00 47.19 70 ARG A C 1
ATOM 532 O O . ARG A 1 70 ? 5.969 -11.508 6.778 1.00 47.19 70 ARG A O 1
ATOM 539 N N . VAL A 1 71 ? 4.380 -11.625 5.203 1.00 50.25 71 VAL A N 1
ATOM 540 C CA . VAL A 1 71 ? 3.283 -11.331 6.144 1.00 50.25 71 VAL A CA 1
ATOM 541 C C . VAL A 1 71 ? 3.033 -12.628 6.904 1.00 50.25 71 VAL A C 1
ATOM 543 O O . VAL A 1 71 ? 2.484 -13.587 6.353 1.00 50.25 71 VAL A O 1
ATOM 546 N N . ARG A 1 72 ? 3.510 -12.714 8.151 1.00 41.56 72 ARG A N 1
ATOM 547 C CA . ARG A 1 72 ? 3.105 -13.809 9.030 1.00 41.56 72 ARG A CA 1
ATOM 548 C C . ARG A 1 72 ? 1.592 -13.703 9.172 1.00 41.56 72 ARG A C 1
ATOM 550 O O . ARG A 1 72 ? 1.086 -12.781 9.799 1.00 41.56 72 ARG A O 1
ATOM 557 N N . ARG A 1 73 ? 0.871 -14.649 8.564 1.00 42.06 73 ARG A N 1
ATOM 558 C CA . ARG A 1 73 ? -0.458 -15.027 9.033 1.00 42.06 73 ARG A CA 1
ATOM 559 C C . ARG A 1 73 ? -0.254 -15.489 10.472 1.00 42.06 73 ARG A C 1
ATOM 561 O O . ARG A 1 73 ? 0.122 -16.633 10.701 1.00 42.06 73 ARG A O 1
ATOM 568 N N . SER A 1 74 ? -0.380 -14.569 11.421 1.00 37.66 74 SER A N 1
ATOM 569 C CA . SER A 1 74 ? -0.611 -14.921 12.812 1.00 37.66 74 SER A CA 1
ATOM 570 C C . SER A 1 74 ? -1.980 -15.582 12.822 1.00 37.66 74 SER A C 1
ATOM 572 O O . SER A 1 74 ? -3.001 -14.901 12.774 1.00 37.66 74 SER A O 1
ATOM 574 N N . SER A 1 75 ? -1.977 -16.910 12.715 1.00 40.75 75 SER A N 1
ATOM 575 C CA . SER A 1 75 ? -3.142 -17.740 12.969 1.00 40.75 75 SER A CA 1
ATOM 576 C C . SER A 1 75 ? -3.642 -17.398 14.368 1.00 40.75 75 SER A C 1
ATOM 578 O O . SER A 1 75 ? -2.896 -17.554 15.336 1.00 40.75 75 SER A O 1
ATOM 580 N N . ALA A 1 76 ? -4.854 -16.857 14.434 1.00 34.16 76 ALA A N 1
ATOM 581 C CA . ALA A 1 76 ? -5.698 -16.965 15.613 1.00 34.16 76 ALA A CA 1
ATOM 582 C C . ALA A 1 76 ? -6.465 -18.286 15.513 1.00 34.16 76 ALA A C 1
ATOM 584 O O . ALA A 1 76 ? -6.807 -18.659 14.363 1.00 34.16 76 ALA A O 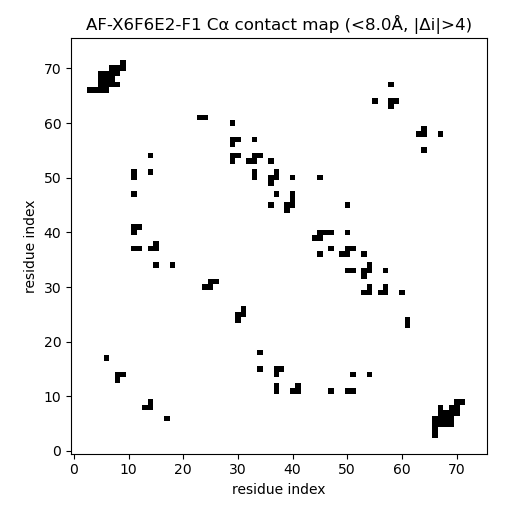1
#

Nearest PDB structures (foldseek):
  2kpq-assembly1_A  TM=6.274E-01  e=1.087E+00  Agrobacterium fabrum str. C58

Foldseek 3Di:
DPPLQQQQDADLVSLLVVLVDDAPDCPDPLSVVLNVQSVCVVVVNHDPVVSVVSSCVSCVVRVNNVSHPHPPPPDD

Solvent-accessible surface area (backbone atoms only — not comparable to full-atom values): 4485 Å² total; per-residue (Å²): 135,87,74,78,73,59,56,58,43,86,46,54,66,49,48,46,52,56,65,71,49,94,61,99,59,76,82,40,68,50,39,53,53,17,53,51,36,26,51,37,28,64,72,69,78,39,61,58,69,60,19,50,51,33,41,52,50,28,25,52,76,68,74,42,48,83,44,50,74,37,66,75,80,76,79,125